Protein AF-A0A962RL29-F1 (afdb_monomer_lite)

Foldseek 3Di:
DPPPVCPPPCPVVVVLVVVLVVCVVVVAADAPPDPVSVVSCVVVVVSVVRYPPD

Secondary structure (DSSP, 8-state):
---GGGTTSSHHHHHHHHHHHHHHHTTPPB---SHHHHHHHHH-GGGGGGBTT-

Sequence (54 aa):
EVPPAYEGQGIAARLAHAALEYAKEQGLKVNPVCPYVKAYLRKHPEYQSIVWGS

Radius of gyration: 11.57 Å; chains: 1; bounding box: 24×21×33 Å

pLDDT: mean 82.7, std 15.44, range [45.81, 96.0]

Structure (mmCIF, N/CA/C/O backbone):
data_AF-A0A962RL29-F1
#
_entry.id   AF-A0A962RL29-F1
#
loop_
_atom_site.group_PDB
_atom_site.id
_atom_site.type_symbol
_atom_site.label_atom_id
_atom_site.label_alt_id
_atom_site.label_comp_id
_atom_site.label_asym_id
_atom_site.label_entity_id
_atom_site.label_seq_id
_atom_site.pdbx_PDB_ins_code
_atom_site.Cartn_x
_atom_site.Cartn_y
_atom_site.Cartn_z
_atom_site.occupancy
_atom_site.B_iso_or_equiv
_atom_site.auth_seq_id
_atom_site.auth_comp_id
_atom_site.auth_asym_id
_atom_site.auth_atom_id
_atom_site.pdbx_PDB_model_num
ATOM 1 N N . GLU A 1 1 ? 4.500 -11.183 -13.658 1.00 47.06 1 GLU A N 1
ATOM 2 C CA . GLU A 1 1 ? 5.505 -10.119 -13.843 1.00 47.06 1 GLU A CA 1
ATOM 3 C C . GLU A 1 1 ? 4.943 -9.126 -14.848 1.00 47.06 1 GLU A C 1
ATOM 5 O O . GLU A 1 1 ? 4.394 -9.572 -15.850 1.00 47.06 1 GLU A O 1
ATOM 10 N N . VAL A 1 2 ? 4.935 -7.826 -14.545 1.00 46.84 2 VAL A N 1
ATOM 11 C CA . VAL A 1 2 ? 4.500 -6.812 -15.521 1.00 46.84 2 VAL A CA 1
ATOM 12 C C . VAL A 1 2 ? 5.689 -6.556 -16.449 1.00 46.84 2 VAL A C 1
ATOM 14 O O . VAL A 1 2 ? 6.774 -6.303 -15.931 1.00 46.84 2 VAL A O 1
ATOM 17 N N . PRO A 1 3 ? 5.531 -6.636 -1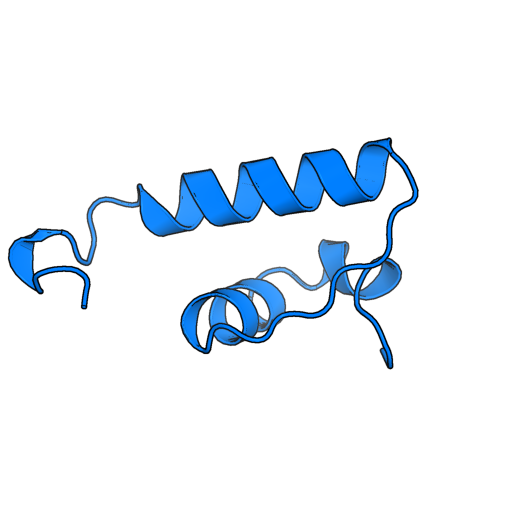7.782 1.00 45.81 3 PRO A N 1
ATOM 18 C CA . PRO A 1 3 ? 6.632 -6.399 -18.705 1.00 45.81 3 PRO A CA 1
ATOM 19 C C . PRO A 1 3 ? 7.250 -5.006 -18.485 1.00 45.81 3 PRO A C 1
ATOM 21 O O . PRO A 1 3 ? 6.489 -4.039 -18.366 1.00 45.81 3 PRO A O 1
ATOM 24 N N . PRO A 1 4 ? 8.592 -4.867 -18.512 1.00 54.12 4 PRO A N 1
ATOM 25 C CA . PRO A 1 4 ? 9.287 -3.586 -18.321 1.00 54.12 4 PRO A CA 1
ATOM 26 C C . PR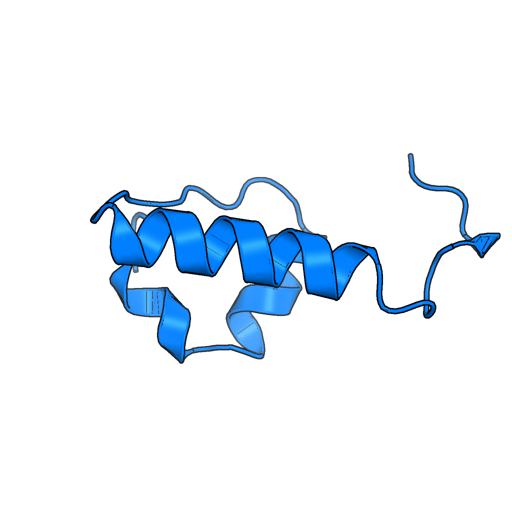O A 1 4 ? 8.790 -2.468 -19.252 1.00 54.12 4 PRO A C 1
ATOM 28 O O . PRO A 1 4 ? 8.821 -1.295 -18.904 1.00 54.12 4 PRO A O 1
ATOM 31 N N . ALA A 1 5 ? 8.252 -2.831 -20.422 1.00 51.09 5 ALA A N 1
ATOM 32 C CA . ALA A 1 5 ? 7.687 -1.912 -21.413 1.00 51.09 5 ALA A CA 1
ATOM 33 C C . ALA A 1 5 ? 6.460 -1.100 -20.932 1.00 51.09 5 ALA A C 1
ATOM 35 O O . ALA A 1 5 ? 6.089 -0.116 -21.574 1.00 51.09 5 ALA A O 1
ATOM 36 N N . TYR A 1 6 ? 5.830 -1.491 -19.818 1.00 51.69 6 TYR A N 1
ATOM 37 C CA . TYR A 1 6 ? 4.717 -0.754 -19.204 1.00 51.69 6 TYR A CA 1
ATOM 38 C C . TYR A 1 6 ? 5.118 0.003 -17.928 1.00 51.69 6 TYR A C 1
ATOM 40 O O . TYR A 1 6 ? 4.282 0.690 -17.328 1.00 51.69 6 TYR A O 1
ATOM 48 N N . GLU A 1 7 ? 6.388 -0.073 -17.513 1.00 52.62 7 GLU A N 1
ATOM 49 C CA . GLU A 1 7 ? 6.927 0.825 -16.492 1.00 52.62 7 GLU A CA 1
ATOM 50 C C . GLU A 1 7 ? 6.940 2.270 -17.021 1.00 52.62 7 GLU A C 1
ATOM 52 O O . GLU A 1 7 ? 7.177 2.530 -18.196 1.00 52.62 7 GLU A O 1
ATOM 57 N N . GLY A 1 8 ? 6.622 3.242 -16.162 1.00 59.19 8 GLY A N 1
ATOM 58 C CA . GLY A 1 8 ? 6.663 4.666 -16.526 1.00 59.19 8 GLY A CA 1
ATOM 59 C C . GLY A 1 8 ? 5.417 5.237 -17.222 1.00 59.19 8 GLY A C 1
ATOM 60 O O . GLY A 1 8 ? 5.328 6.451 -17.365 1.00 59.19 8 GLY A O 1
ATOM 61 N N . GLN A 1 9 ? 4.404 4.428 -17.564 1.00 58.12 9 GLN A N 1
ATOM 62 C CA . GLN A 1 9 ? 3.152 4.926 -18.176 1.00 58.12 9 GLN A CA 1
ATOM 63 C C . GLN A 1 9 ? 2.096 5.413 -17.159 1.00 58.12 9 GLN A C 1
ATOM 65 O O . GLN A 1 9 ? 0.979 5.777 -17.522 1.00 58.12 9 GLN A O 1
ATOM 70 N N . GLY A 1 10 ? 2.403 5.380 -15.858 1.00 70.12 10 GLY A N 1
ATOM 71 C CA . GLY A 1 10 ? 1.502 5.850 -14.796 1.00 70.12 10 GLY A CA 1
ATOM 72 C C . GLY A 1 10 ? 0.269 4.972 -14.533 1.00 70.12 10 GLY A C 1
ATOM 73 O O . GLY A 1 10 ? -0.491 5.266 -13.615 1.00 70.12 10 GLY A O 1
ATOM 74 N N . ILE A 1 11 ? 0.072 3.875 -15.272 1.00 79.94 11 ILE A N 1
ATOM 75 C CA . ILE A 1 11 ? -1.084 2.974 -15.109 1.00 79.94 11 ILE A CA 1
ATOM 76 C C . ILE A 1 11 ? -1.070 2.315 -13.725 1.00 79.94 11 ILE A C 1
ATOM 78 O O . ILE A 1 11 ? -2.069 2.359 -13.014 1.00 79.94 11 ILE A O 1
ATOM 82 N N . ALA A 1 12 ? 0.077 1.778 -13.300 1.00 80.00 12 ALA A N 1
ATOM 83 C CA . ALA A 1 12 ? 0.217 1.179 -11.973 1.00 80.00 12 ALA A CA 1
ATOM 84 C C . ALA A 1 12 ? -0.039 2.196 -10.844 1.00 80.00 12 ALA A C 1
ATOM 86 O O . ALA A 1 12 ? -0.659 1.855 -9.839 1.00 80.00 12 ALA A O 1
ATOM 87 N N . ALA A 1 13 ? 0.364 3.456 -11.035 1.00 84.38 13 ALA A N 1
ATOM 88 C CA . ALA A 1 13 ? 0.104 4.530 -10.081 1.00 84.38 13 ALA A CA 1
ATOM 89 C C . ALA A 1 13 ? -1.390 4.878 -10.016 1.00 84.38 13 ALA A C 1
ATOM 91 O O . ALA A 1 13 ? -1.931 5.019 -8.926 1.00 84.38 13 ALA A O 1
ATOM 92 N N . ARG A 1 14 ? -2.076 4.952 -11.166 1.00 89.00 14 ARG A N 1
ATOM 93 C CA . ARG A 1 14 ? -3.529 5.186 -11.226 1.00 89.00 14 ARG A CA 1
ATOM 94 C C . ARG A 1 14 ? -4.321 4.054 -10.577 1.00 89.00 14 ARG A C 1
ATOM 96 O O . ARG A 1 14 ? -5.264 4.328 -9.845 1.00 89.00 14 ARG A O 1
ATOM 103 N N . LEU A 1 15 ? -3.924 2.803 -10.814 1.00 89.25 15 LEU A N 1
ATOM 104 C CA . LEU A 1 15 ? -4.551 1.638 -10.186 1.00 89.25 15 LEU A CA 1
ATOM 105 C C . LEU A 1 15 ? -4.343 1.638 -8.668 1.00 89.25 15 LEU A C 1
ATOM 107 O O . LEU A 1 15 ? -5.299 1.434 -7.926 1.00 89.25 15 LEU A O 1
ATOM 111 N N . ALA A 1 16 ? -3.116 1.903 -8.206 1.00 90.62 16 ALA A N 1
ATOM 112 C CA . ALA A 1 16 ? -2.820 2.001 -6.780 1.00 90.62 16 ALA A CA 1
ATOM 113 C C . ALA A 1 16 ? -3.623 3.129 -6.118 1.00 90.62 16 ALA A C 1
ATOM 115 O O . ALA A 1 16 ? -4.267 2.890 -5.102 1.00 90.62 16 ALA A O 1
ATOM 116 N N . HIS A 1 17 ? -3.645 4.316 -6.727 1.00 91.88 17 HIS A N 1
ATOM 117 C CA . HIS A 1 17 ? -4.423 5.459 -6.254 1.00 91.88 17 HIS A CA 1
ATOM 118 C C . HIS A 1 17 ? -5.912 5.120 -6.126 1.00 91.88 17 HIS A C 1
ATOM 120 O O . HIS A 1 17 ? -6.484 5.262 -5.052 1.00 91.88 17 HIS A O 1
ATOM 126 N N . ALA A 1 18 ? -6.528 4.601 -7.194 1.00 94.12 18 ALA A N 1
ATOM 127 C CA . ALA A 1 18 ? -7.950 4.266 -7.196 1.00 94.12 18 ALA A CA 1
ATOM 128 C C . ALA A 1 18 ? -8.303 3.205 -6.140 1.00 94.12 18 ALA A C 1
ATOM 130 O O . ALA A 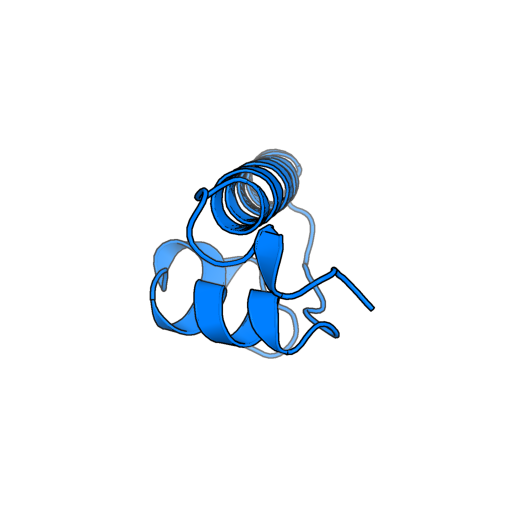1 18 ? -9.310 3.333 -5.448 1.00 94.12 18 ALA A O 1
ATOM 131 N N . ALA A 1 19 ? -7.464 2.178 -5.981 1.00 92.81 19 ALA A N 1
ATOM 132 C CA . ALA A 1 19 ? -7.681 1.144 -4.972 1.00 92.81 19 ALA A CA 1
ATOM 133 C C . ALA A 1 19 ? -7.556 1.684 -3.536 1.00 92.81 19 ALA A C 1
ATOM 135 O O . ALA A 1 19 ? -8.322 1.284 -2.659 1.00 92.81 19 ALA A O 1
ATOM 136 N N . LEU A 1 20 ? -6.597 2.581 -3.290 1.00 94.25 20 LEU A N 1
ATOM 137 C CA . LEU A 1 20 ? -6.365 3.177 -1.973 1.00 94.25 20 LEU A CA 1
ATOM 138 C C . LEU A 1 20 ? -7.449 4.196 -1.602 1.00 94.25 20 LEU A C 1
ATOM 140 O O . LEU A 1 20 ? -7.919 4.170 -0.466 1.00 94.25 20 LEU A O 1
ATOM 144 N N . GLU A 1 21 ? -7.888 5.035 -2.542 1.00 96.00 21 GLU A N 1
ATOM 145 C CA . GLU A 1 21 ? -9.031 5.934 -2.330 1.00 96.00 21 GLU A CA 1
ATOM 146 C C . GLU A 1 21 ? -10.300 5.149 -2.021 1.00 96.00 21 GLU A C 1
ATOM 148 O O . GLU A 1 21 ? -10.939 5.405 -1.005 1.00 96.00 21 GLU A O 1
ATOM 153 N N . TYR A 1 22 ? -10.605 4.112 -2.805 1.00 95.81 22 TYR A N 1
ATOM 154 C CA . TYR A 1 22 ? -11.754 3.257 -2.522 1.00 95.81 22 TYR A CA 1
ATOM 155 C C . TYR A 1 22 ? -11.680 2.654 -1.112 1.00 95.81 22 TYR A C 1
ATOM 157 O O . TYR A 1 22 ? -12.647 2.702 -0.356 1.00 95.81 22 TYR A O 1
ATOM 165 N N . ALA A 1 23 ? -10.520 2.124 -0.711 1.00 94.75 23 ALA A N 1
ATOM 166 C CA . ALA A 1 23 ? -10.354 1.584 0.635 1.00 94.75 23 ALA A CA 1
ATOM 167 C C . ALA A 1 23 ? -10.583 2.649 1.722 1.00 94.75 23 ALA A C 1
ATOM 169 O O . ALA A 1 23 ? -11.237 2.363 2.723 1.00 94.75 23 ALA A O 1
ATOM 170 N N . LYS A 1 24 ? -10.101 3.878 1.513 1.00 94.06 24 LYS A N 1
ATOM 171 C CA . LYS A 1 24 ? -10.303 5.005 2.430 1.00 94.06 24 LYS A CA 1
ATOM 172 C C . LYS A 1 24 ? -11.768 5.408 2.544 1.00 94.06 24 LYS A C 1
ATOM 174 O O . LYS A 1 24 ? -12.265 5.536 3.660 1.00 94.06 24 LYS A O 1
ATOM 179 N N . GLU A 1 25 ? -12.453 5.567 1.417 1.00 95.94 25 GLU A N 1
ATOM 180 C CA . GLU A 1 25 ? -13.877 5.918 1.361 1.00 95.94 25 GLU A CA 1
ATOM 181 C C . GLU A 1 25 ? -14.753 4.865 2.043 1.00 95.94 25 GLU A C 1
ATOM 183 O O . GLU A 1 25 ? -15.716 5.204 2.726 1.00 95.94 25 GLU A O 1
ATOM 188 N N . GLN A 1 26 ? -14.394 3.587 1.905 1.00 95.75 26 GLN A N 1
ATOM 189 C CA . GLN A 1 26 ? -15.114 2.475 2.527 1.00 95.75 26 GLN A CA 1
ATOM 190 C C . GLN A 1 26 ? -14.678 2.191 3.977 1.00 95.75 26 GLN A C 1
ATOM 192 O O . GLN A 1 26 ? -15.181 1.253 4.594 1.00 95.75 26 GLN A O 1
ATOM 197 N N . GLY A 1 27 ? -13.730 2.954 4.536 1.00 94.00 27 GLY A N 1
ATOM 198 C CA . GLY A 1 27 ? -13.205 2.724 5.888 1.00 94.00 27 GLY A CA 1
ATOM 199 C C . GLY A 1 27 ? -12.462 1.390 6.054 1.00 94.00 27 GLY A C 1
ATOM 200 O O . GLY A 1 27 ? -12.369 0.858 7.161 1.00 94.00 27 GLY A O 1
ATOM 201 N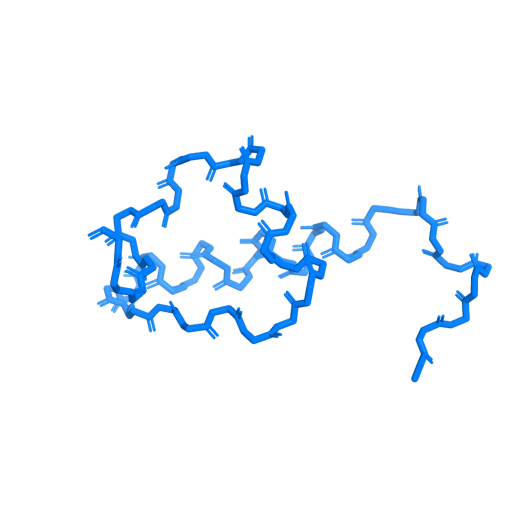 N . LEU A 1 28 ? -11.942 0.830 4.962 1.00 94.69 28 LEU A N 1
ATOM 202 C CA . LEU A 1 28 ? -11.216 -0.435 4.938 1.00 94.69 28 LEU A CA 1
ATOM 203 C C . LEU A 1 28 ? -9.736 -0.232 5.266 1.00 94.69 28 LEU A C 1
ATOM 205 O O . LEU A 1 28 ? -9.128 0.792 4.957 1.00 94.69 28 LEU A O 1
ATOM 209 N N . LYS A 1 29 ? -9.128 -1.267 5.850 1.00 93.69 29 LYS A N 1
ATOM 210 C CA . LYS A 1 29 ? -7.688 -1.311 6.100 1.00 93.69 29 LYS A CA 1
ATOM 211 C C . LYS A 1 29 ? -6.964 -2.100 5.007 1.00 93.69 29 LYS A C 1
ATOM 213 O O . LYS A 1 29 ? -7.371 -3.204 4.652 1.00 93.69 29 LYS A O 1
ATOM 218 N N . VAL A 1 30 ? -5.851 -1.564 4.517 1.00 93.06 30 VAL A N 1
ATOM 219 C CA . VAL A 1 30 ? -5.050 -2.102 3.412 1.00 93.06 30 VAL A CA 1
ATOM 220 C C . VAL A 1 30 ? -3.791 -2.778 3.947 1.00 93.06 30 VAL A C 1
ATOM 222 O O . VAL A 1 30 ? -3.036 -2.184 4.712 1.00 93.06 30 VAL A O 1
ATOM 225 N N . ASN A 1 31 ? -3.539 -4.017 3.518 1.00 93.12 31 ASN A N 1
ATOM 226 C CA . ASN A 1 31 ? -2.272 -4.711 3.748 1.00 93.12 31 ASN A CA 1
ATOM 227 C C . ASN A 1 31 ? -1.449 -4.732 2.442 1.00 93.12 31 ASN A C 1
ATOM 229 O O . ASN A 1 31 ? -1.725 -5.548 1.556 1.00 93.12 31 ASN A O 1
ATOM 233 N N . PRO A 1 32 ? -0.464 -3.833 2.267 1.00 88.31 32 PRO A N 1
ATOM 234 C CA . PRO A 1 32 ? 0.266 -3.710 1.012 1.00 88.31 32 PRO A CA 1
ATOM 235 C C . PRO A 1 32 ? 1.328 -4.810 0.883 1.00 88.31 32 PRO A C 1
ATOM 237 O O . PRO A 1 32 ? 2.479 -4.626 1.267 1.00 88.31 32 PRO A O 1
ATOM 240 N N . VAL A 1 33 ? 0.976 -5.954 0.296 1.00 87.94 33 VAL A N 1
ATOM 241 C CA . VAL A 1 33 ? 1.934 -7.053 0.042 1.00 87.94 33 VAL A CA 1
ATOM 242 C C . VAL A 1 33 ? 2.842 -6.791 -1.166 1.00 87.94 33 VAL A C 1
ATOM 244 O O . VAL A 1 33 ? 3.973 -7.268 -1.213 1.00 87.94 33 VAL A O 1
ATOM 247 N N . CYS A 1 34 ? 2.379 -5.985 -2.125 1.00 84.44 34 CYS A N 1
ATOM 248 C CA . CYS A 1 34 ? 3.114 -5.668 -3.347 1.00 84.44 34 CYS A CA 1
ATOM 249 C C . CYS A 1 34 ? 4.223 -4.622 -3.087 1.00 84.44 34 CYS A C 1
ATOM 251 O O . CYS A 1 34 ? 3.920 -3.537 -2.575 1.00 84.44 34 CYS A O 1
ATOM 253 N N . PRO A 1 35 ? 5.488 -4.874 -3.487 1.00 82.94 35 PRO A N 1
ATOM 254 C CA . PRO A 1 35 ? 6.594 -3.933 -3.286 1.00 82.94 35 PRO A CA 1
ATOM 255 C C . PRO A 1 35 ? 6.348 -2.564 -3.933 1.00 82.94 35 PRO A C 1
ATOM 257 O O . PRO A 1 35 ? 6.709 -1.535 -3.361 1.00 82.94 35 PRO A O 1
ATOM 260 N N . TYR A 1 36 ? 5.687 -2.545 -5.094 1.00 84.50 36 TYR A N 1
ATOM 261 C CA . TYR A 1 36 ? 5.323 -1.313 -5.791 1.00 84.50 36 TYR A CA 1
ATOM 262 C C . TYR A 1 36 ? 4.362 -0.457 -4.960 1.00 84.50 36 TYR A C 1
ATOM 264 O O . TYR A 1 36 ? 4.603 0.731 -4.766 1.00 84.50 36 TYR A O 1
ATOM 272 N N . VAL A 1 37 ? 3.309 -1.065 -4.403 1.00 87.19 37 VAL A N 1
ATOM 273 C CA . VAL A 1 37 ? 2.318 -0.353 -3.579 1.00 87.19 37 VAL A CA 1
ATOM 274 C C . VAL A 1 37 ? 2.960 0.164 -2.291 1.00 87.19 37 VAL A C 1
ATOM 276 O O . VAL A 1 37 ? 2.706 1.298 -1.901 1.00 87.19 37 VAL A O 1
ATOM 279 N N . LYS A 1 38 ? 3.877 -0.597 -1.675 1.00 88.12 38 LYS A N 1
ATOM 280 C CA . LYS A 1 38 ? 4.676 -0.092 -0.542 1.00 88.12 38 LYS A CA 1
ATOM 281 C C . LYS A 1 38 ? 5.490 1.148 -0.926 1.00 88.12 38 LYS A C 1
ATOM 283 O O . LYS A 1 38 ? 5.581 2.086 -0.143 1.00 88.12 38 LYS A O 1
ATOM 288 N N . ALA A 1 39 ?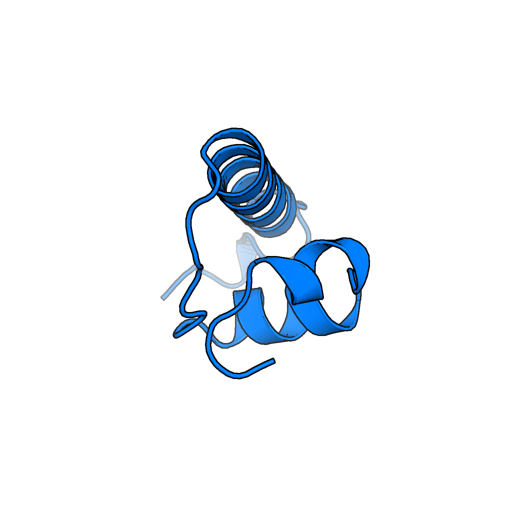 6.101 1.159 -2.113 1.00 88.25 39 ALA A N 1
ATOM 289 C CA . ALA A 1 39 ? 6.849 2.317 -2.602 1.00 88.25 39 ALA A CA 1
ATOM 290 C C . ALA A 1 39 ? 5.947 3.516 -2.917 1.00 88.25 39 ALA A C 1
ATOM 292 O O . ALA A 1 39 ? 6.332 4.648 -2.630 1.00 88.25 39 ALA A O 1
ATOM 293 N N . TYR A 1 40 ? 4.754 3.266 -3.455 1.00 88.75 40 TYR A N 1
ATOM 294 C CA . TYR A 1 40 ? 3.728 4.279 -3.680 1.00 88.75 40 TYR A CA 1
ATOM 295 C C . TYR A 1 40 ? 3.291 4.923 -2.356 1.00 88.75 40 TYR A C 1
ATOM 297 O O . TYR A 1 40 ? 3.390 6.135 -2.207 1.00 88.75 40 TYR A O 1
ATOM 305 N N . LEU A 1 41 ? 2.942 4.119 -1.347 1.00 90.25 41 LEU A N 1
ATOM 306 C CA . LEU A 1 41 ? 2.520 4.595 -0.022 1.00 90.25 41 LEU A CA 1
ATOM 307 C C . LEU A 1 41 ? 3.579 5.453 0.688 1.00 90.25 41 LEU A C 1
ATOM 309 O O . LEU A 1 41 ? 3.232 6.393 1.393 1.00 90.25 41 LEU A O 1
ATOM 313 N N . ARG A 1 42 ? 4.878 5.195 0.474 1.00 88.56 42 ARG A N 1
ATOM 314 C CA . ARG A 1 42 ? 5.947 6.065 1.007 1.00 88.56 42 ARG A CA 1
ATOM 315 C C . ARG A 1 42 ? 5.935 7.475 0.412 1.00 88.56 42 ARG A C 1
ATOM 317 O O . ARG A 1 42 ? 6.382 8.403 1.072 1.00 88.56 42 ARG A O 1
ATOM 324 N N . LYS A 1 43 ? 5.469 7.628 -0.830 1.00 89.06 43 LYS A N 1
ATOM 325 C CA . LYS A 1 43 ? 5.332 8.926 -1.510 1.00 89.06 43 LYS A CA 1
ATOM 326 C C . LYS A 1 43 ? 3.986 9.602 -1.225 1.00 89.06 43 LYS A C 1
ATOM 328 O O . LYS A 1 43 ? 3.863 10.790 -1.490 1.00 89.06 43 LYS A O 1
ATOM 333 N N . HIS A 1 44 ? 3.028 8.847 -0.687 1.00 91.38 44 HIS A N 1
ATOM 334 C CA . HIS A 1 44 ? 1.646 9.251 -0.443 1.00 91.38 44 HIS A CA 1
ATOM 335 C C . HIS A 1 44 ? 1.250 8.990 1.024 1.00 91.38 44 HIS A C 1
ATOM 337 O O . HIS A 1 44 ? 0.504 8.045 1.315 1.00 91.38 44 HIS A O 1
ATOM 343 N N . PRO A 1 45 ? 1.794 9.773 1.979 1.00 91.50 45 PRO A N 1
ATOM 344 C CA . PRO A 1 45 ? 1.549 9.581 3.407 1.00 91.50 45 PRO A CA 1
ATOM 345 C C . PRO A 1 45 ? 0.078 9.770 3.816 1.00 91.50 45 PRO A C 1
ATOM 347 O O . PRO A 1 45 ? -0.327 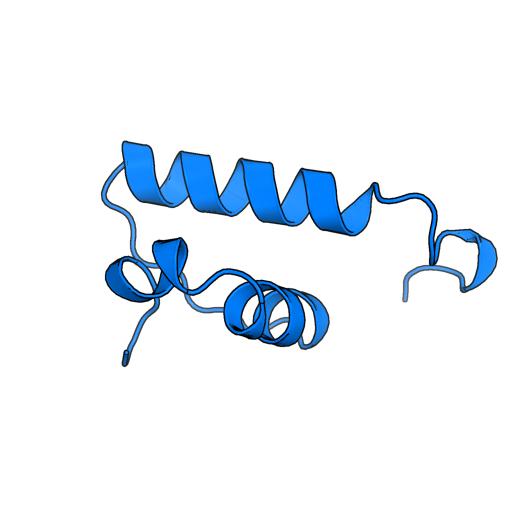9.269 4.864 1.00 91.50 45 PRO A O 1
ATOM 350 N N . GLU A 1 46 ? -0.745 10.417 2.989 1.00 92.50 46 GLU A N 1
ATOM 351 C CA . GLU A 1 46 ? -2.190 10.585 3.177 1.00 92.50 46 GLU A CA 1
ATOM 352 C C . GLU A 1 46 ? -2.959 9.260 3.342 1.00 92.50 46 GLU A C 1
ATOM 354 O O . GLU A 1 46 ? -4.040 9.248 3.935 1.00 92.50 46 GLU A O 1
ATOM 359 N N . TYR A 1 47 ? -2.396 8.141 2.873 1.00 93.12 47 TYR A N 1
ATOM 360 C CA . TYR A 1 47 ? -2.976 6.802 3.014 1.00 93.12 47 TYR A CA 1
ATOM 361 C C . TYR A 1 47 ? -2.472 6.026 4.236 1.00 93.12 47 TYR A C 1
ATOM 363 O O . TYR A 1 47 ? -2.929 4.909 4.472 1.00 93.12 47 TYR A O 1
ATOM 371 N N . GLN A 1 48 ? -1.554 6.565 5.045 1.00 90.62 48 GLN A N 1
ATOM 372 C CA . GLN A 1 48 ? -1.044 5.834 6.217 1.00 90.62 48 GLN A CA 1
ATOM 373 C C . GLN A 1 48 ? -2.157 5.479 7.209 1.00 90.62 48 GLN A C 1
ATOM 375 O O . GLN A 1 48 ? -2.154 4.399 7.790 1.00 90.62 48 GLN A O 1
ATOM 380 N N . SER A 1 49 ? -3.182 6.324 7.338 1.00 92.00 49 SER A N 1
ATOM 381 C CA . SER A 1 49 ? -4.319 6.068 8.231 1.00 92.00 49 SER A CA 1
ATOM 382 C C . SER A 1 49 ? -5.101 4.795 7.887 1.00 92.00 49 SER A C 1
ATOM 384 O O . SER A 1 49 ? -5.759 4.227 8.764 1.00 92.00 49 SER A O 1
ATOM 386 N N . ILE A 1 50 ? -5.013 4.309 6.647 1.00 93.75 50 ILE A N 1
ATOM 387 C CA . ILE A 1 50 ? -5.717 3.110 6.182 1.00 93.75 50 ILE A CA 1
ATOM 388 C C . ILE A 1 50 ? -4.806 1.888 6.074 1.00 93.75 50 ILE A C 1
ATOM 390 O O . ILE A 1 50 ? -5.296 0.799 5.806 1.00 93.75 50 ILE A O 1
ATOM 394 N N . VAL A 1 51 ? -3.499 2.003 6.306 1.00 92.44 51 VAL A N 1
ATOM 395 C CA . VAL A 1 51 ? -2.583 0.858 6.215 1.00 92.44 51 VAL A CA 1
ATOM 396 C C . VAL A 1 51 ? -2.577 0.071 7.534 1.00 92.44 51 VAL A C 1
ATOM 398 O O . VAL A 1 51 ? -2.623 0.641 8.629 1.00 92.44 51 VAL A O 1
ATOM 401 N N . TRP A 1 52 ? -2.570 -1.261 7.439 1.00 84.31 52 TRP A N 1
ATOM 402 C CA . TRP A 1 52 ? -2.418 -2.156 8.592 1.00 84.31 52 TRP A CA 1
ATOM 403 C C . TRP A 1 52 ? -1.043 -1.980 9.248 1.00 84.31 52 TRP A C 1
ATOM 405 O O . TRP A 1 52 ? -0.027 -2.064 8.563 1.00 84.31 52 TRP A O 1
ATOM 415 N N . GLY A 1 53 ? -1.013 -1.819 10.576 1.00 75.12 53 GLY A N 1
ATOM 416 C CA . GLY A 1 53 ? 0.233 -1.744 11.352 1.00 75.12 53 GLY A CA 1
ATOM 417 C C . GLY A 1 53 ? 1.021 -0.438 11.198 1.00 75.12 53 GLY A C 1
ATOM 418 O O . GLY A 1 53 ? 2.224 -0.443 11.444 1.00 75.12 53 GLY A O 1
ATOM 419 N N . SER A 1 54 ? 0.351 0.629 10.755 1.00 56.84 54 SER A N 1
ATOM 420 C CA . SER A 1 54 ? 0.881 2.000 10.702 1.00 56.84 54 SER A CA 1
ATOM 421 C C . SER A 1 54 ? 1.044 2.615 12.083 1.00 56.84 54 SER A C 1
ATOM 423 O O . SER A 1 54 ? 0.189 2.309 12.947 1.00 56.84 54 SER A O 1
#